Protein AF-A0AAJ1K0P3-F1 (afdb_monomer)

Nearest PDB structures (foldseek):
  4pll-assembly1_A  TM=8.893E-01  e=1.706E-01  Arabidopsis thaliana
  4wvg-assembly1_A  TM=6.636E-01  e=4.502E-02  Escherichia coli K-12
  5j26-assembly1_A  TM=5.797E-01  e=1.674E+00  Homo sapiens
  4rg2-assembly1_B  TM=5.874E-01  e=2.025E+00  Homo sapiens
  6my0-assembly2_B  TM=5.219E-01  e=2.025E+00  Homo sapiens

Radius of gyration: 13.09 Å; Cα contacts (8 Å, |Δi|>4): 130; chains: 1; bounding box: 29×29×33 Å

Secondary structure (DSSP, 8-state):
--HHHHHHHHHHTT--EEEE----STTTTTS-TT--EEE---SSPPP-TT-EEEEEETTEEEEEEEEEEEEETTEEEEEEPS--

Mean predicted aligned error: 3.47 Å

Sequence (84 aa):
MSKASMIAQRLQQGQTIEKYREAGNSMLPILKSNQPVTLEPINTAELKKGDIVFCKVKGNYYTHKISAIKIQKNTMKYQIIKDL

Foldseek 3Di:
DDPLVVVVVCLVVQDKDWQDFAADQLCPPPDHHGGGDIDGRPDPDDDDQQDWDFDDDPRGTDTWGFHDWDQDPNDIDTDTRRHD

Structure (mmCIF, N/CA/C/O backbone):
data_AF-A0AAJ1K0P3-F1
#
_entry.id   AF-A0AAJ1K0P3-F1
#
loop_
_atom_site.group_PDB
_atom_site.id
_atom_site.type_symbol
_atom_site.label_atom_id
_atom_site.label_alt_id
_atom_site.label_comp_id
_atom_site.label_asym_id
_atom_site.label_entity_id
_atom_site.label_seq_id
_atom_site.pdbx_PDB_ins_code
_atom_site.Cartn_x
_atom_site.Cartn_y
_atom_site.Cartn_z
_atom_site.occupancy
_atom_site.B_iso_or_equiv
_atom_site.auth_seq_id
_atom_site.auth_comp_id
_atom_site.auth_asym_id
_atom_site.auth_atom_id
_atom_site.pdbx_PDB_model_num
ATOM 1 N N . MET A 1 1 ? 9.982 17.218 0.439 1.00 64.00 1 MET A N 1
ATOM 2 C CA . MET A 1 1 ? 8.798 16.357 0.202 1.00 64.00 1 MET A CA 1
ATOM 3 C C . MET A 1 1 ? 9.266 15.124 -0.567 1.00 64.00 1 MET A C 1
ATOM 5 O O . MET A 1 1 ? 9.994 15.298 -1.534 1.00 64.00 1 MET A O 1
ATOM 9 N N . SER A 1 2 ? 8.963 13.899 -0.122 1.00 88.12 2 SER A N 1
ATOM 10 C CA . SER A 1 2 ? 9.416 12.676 -0.811 1.00 88.12 2 SER A CA 1
ATOM 11 C C . SER A 1 2 ? 8.515 12.338 -2.006 1.00 88.12 2 SER A C 1
ATOM 13 O O . SER A 1 2 ? 7.343 12.723 -2.037 1.00 88.12 2 SER A O 1
ATOM 15 N N . LYS A 1 3 ? 9.023 11.559 -2.971 1.00 90.62 3 LYS A N 1
ATOM 16 C CA . LYS A 1 3 ? 8.219 11.050 -4.099 1.00 90.62 3 LYS A CA 1
ATOM 17 C C . LYS A 1 3 ? 6.941 10.362 -3.606 1.00 90.62 3 LYS A C 1
ATOM 19 O O . LYS A 1 3 ? 5.862 10.645 -4.109 1.00 90.62 3 LYS A O 1
ATOM 24 N N . ALA A 1 4 ? 7.059 9.517 -2.582 1.00 93.75 4 ALA A N 1
ATOM 25 C CA . ALA A 1 4 ? 5.937 8.776 -2.013 1.00 93.75 4 ALA A CA 1
ATOM 26 C C . ALA A 1 4 ? 4.876 9.704 -1.389 1.00 93.75 4 ALA A C 1
ATOM 28 O O . ALA A 1 4 ? 3.684 9.474 -1.564 1.00 93.75 4 ALA A O 1
ATOM 29 N N . SER A 1 5 ? 5.288 10.804 -0.742 1.00 95.19 5 SER A N 1
ATOM 30 C CA . SER A 1 5 ? 4.329 11.802 -0.246 1.00 95.19 5 SER A CA 1
ATOM 31 C C . SER A 1 5 ? 3.590 12.548 -1.362 1.00 95.19 5 SER A C 1
ATOM 33 O O . SER A 1 5 ? 2.400 12.806 -1.215 1.00 95.19 5 SER A O 1
ATOM 35 N N . MET A 1 6 ? 4.247 12.833 -2.494 1.00 96.06 6 MET A N 1
ATOM 36 C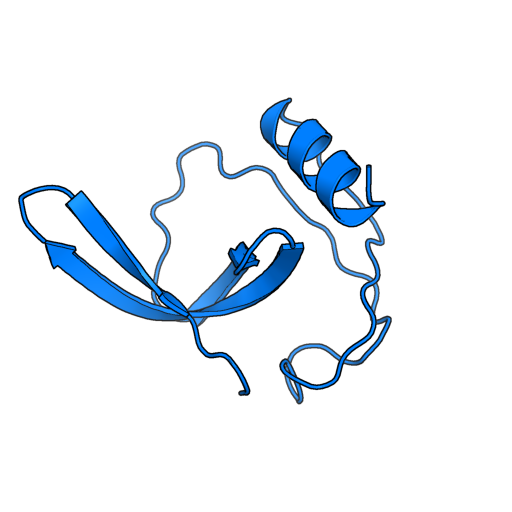 CA . MET A 1 6 ? 3.583 13.444 -3.653 1.00 96.06 6 MET A CA 1
ATOM 37 C C . MET A 1 6 ? 2.570 12.481 -4.289 1.00 96.06 6 MET A C 1
ATOM 39 O O . MET A 1 6 ? 1.484 12.895 -4.681 1.00 96.06 6 MET A O 1
ATOM 43 N N . ILE A 1 7 ? 2.899 11.187 -4.351 1.00 96.69 7 ILE A N 1
ATOM 44 C CA . ILE A 1 7 ? 1.974 10.137 -4.798 1.00 96.69 7 ILE A CA 1
ATOM 45 C C . ILE A 1 7 ? 0.746 10.057 -3.886 1.00 96.69 7 ILE A C 1
ATOM 47 O O . ILE A 1 7 ? -0.374 10.068 -4.389 1.00 96.69 7 ILE A O 1
ATOM 51 N N . ALA A 1 8 ? 0.935 10.058 -2.563 1.00 96.06 8 ALA A N 1
ATOM 52 C CA . ALA A 1 8 ? -0.176 10.065 -1.612 1.00 96.06 8 ALA A CA 1
ATOM 53 C C . ALA A 1 8 ? -1.106 11.274 -1.816 1.00 96.06 8 ALA A C 1
ATOM 55 O O . ALA A 1 8 ? -2.322 11.112 -1.827 1.00 96.06 8 ALA A O 1
ATOM 56 N N . GLN A 1 9 ? -0.542 12.466 -2.041 1.00 96.19 9 GLN A N 1
ATOM 57 C CA . GLN A 1 9 ? -1.328 13.671 -2.310 1.00 96.19 9 GLN A CA 1
ATOM 58 C C . GLN A 1 9 ? -2.158 13.549 -3.596 1.00 96.19 9 GLN A C 1
ATOM 60 O O . GLN A 1 9 ? -3.330 13.913 -3.601 1.00 96.19 9 GLN A O 1
ATOM 65 N N . ARG A 1 10 ? -1.582 13.009 -4.676 1.00 96.88 10 ARG A N 1
ATOM 66 C CA . ARG A 1 10 ? -2.313 12.793 -5.936 1.00 96.88 10 ARG A CA 1
ATOM 67 C C . ARG A 1 10 ? -3.442 11.771 -5.783 1.00 96.88 10 ARG A C 1
ATOM 69 O O . ARG A 1 10 ? -4.542 12.015 -6.267 1.00 96.88 10 ARG A O 1
ATOM 76 N N . LEU A 1 11 ? -3.207 10.683 -5.046 1.00 96.62 11 LEU A N 1
ATOM 77 C CA . LEU A 1 11 ? -4.244 9.690 -4.732 1.00 96.62 11 LEU A CA 1
ATOM 78 C C . LEU A 1 11 ? -5.394 10.312 -3.928 1.00 96.62 11 LEU A C 1
ATOM 80 O O . LEU A 1 11 ? -6.556 10.071 -4.231 1.00 96.62 11 LEU A O 1
ATOM 84 N N . GLN A 1 12 ? -5.087 11.169 -2.951 1.00 94.44 12 GLN A N 1
ATOM 85 C CA . GLN A 1 12 ? -6.100 11.914 -2.189 1.00 94.44 12 GLN A CA 1
ATOM 86 C C . GLN A 1 12 ? -6.904 12.899 -3.050 1.00 94.44 12 GLN A C 1
ATOM 88 O O . GLN A 1 12 ? -8.026 13.242 -2.695 1.00 94.44 12 GLN A O 1
ATOM 93 N N . GLN A 1 13 ? -6.349 13.338 -4.181 1.00 95.94 13 GLN A N 1
ATOM 94 C CA . GLN A 1 13 ? -7.034 14.161 -5.182 1.00 95.94 13 GLN A CA 1
ATOM 95 C C . GLN A 1 13 ? -7.825 13.324 -6.204 1.00 95.94 13 GLN A C 1
ATOM 97 O O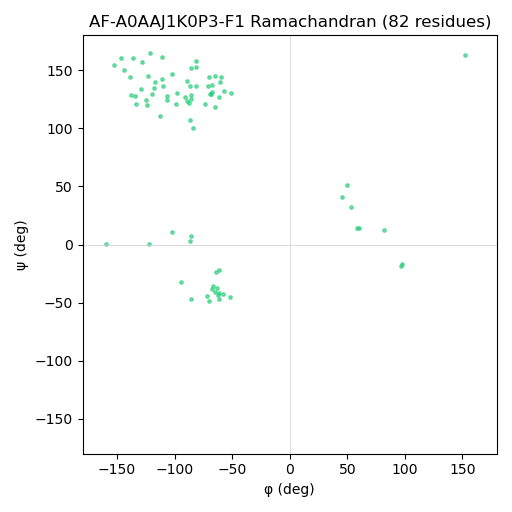 . GLN A 1 13 ? -8.316 13.877 -7.185 1.00 95.94 13 GLN A O 1
ATOM 102 N N . GLY A 1 14 ? -7.933 12.005 -6.012 1.00 95.69 14 GLY A N 1
ATOM 103 C CA . GLY A 1 14 ? -8.664 11.112 -6.912 1.00 95.69 14 GLY A CA 1
AT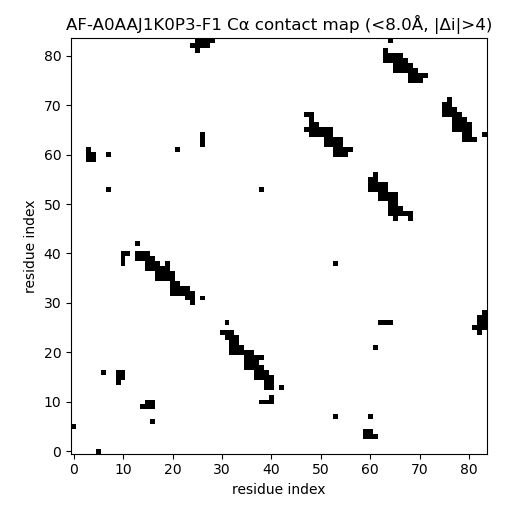OM 104 C C . GLY A 1 14 ? -7.878 10.681 -8.154 1.00 95.69 14 GLY A C 1
ATOM 105 O O . GLY A 1 14 ? -8.465 10.125 -9.077 1.00 95.69 14 GLY A O 1
ATOM 106 N N . GLN A 1 15 ? -6.563 10.917 -8.206 1.00 97.06 15 GLN A N 1
ATOM 107 C CA . GLN A 1 15 ? -5.739 10.522 -9.350 1.00 97.06 15 GLN A CA 1
ATOM 108 C C . GLN A 1 15 ? -5.197 9.103 -9.176 1.00 97.06 15 GLN A C 1
ATOM 110 O O . GLN A 1 15 ? -4.468 8.828 -8.221 1.00 97.06 15 GLN A O 1
ATOM 115 N N . THR A 1 16 ? -5.477 8.229 -10.142 1.00 97.19 16 THR A N 1
ATOM 116 C CA . THR A 1 16 ? -4.818 6.922 -10.268 1.00 97.19 16 THR A CA 1
ATOM 117 C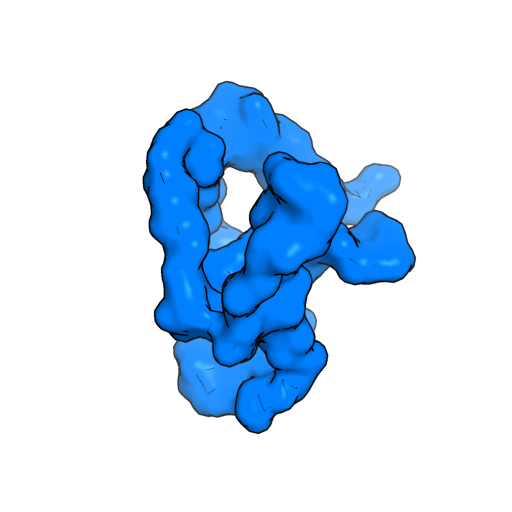 C . THR A 1 16 ? -3.371 7.095 -10.719 1.00 97.19 16 THR A C 1
ATOM 119 O O . THR A 1 16 ? -3.068 7.886 -11.613 1.00 97.19 16 THR A O 1
ATOM 122 N N . ILE A 1 17 ? -2.458 6.347 -10.099 1.00 97.75 17 ILE A N 1
ATOM 123 C CA . ILE A 1 17 ? -1.027 6.385 -10.401 1.00 97.75 17 ILE A CA 1
ATOM 124 C C . ILE A 1 17 ? -0.613 5.060 -11.021 1.00 97.75 17 ILE A C 1
ATOM 126 O O . ILE A 1 17 ? -0.532 4.037 -10.344 1.00 97.75 17 ILE A O 1
ATOM 130 N N . GLU A 1 18 ? -0.284 5.092 -12.304 1.00 97.62 18 GLU A N 1
ATOM 131 C CA . GLU A 1 18 ? 0.209 3.925 -13.026 1.00 97.62 18 GLU A CA 1
ATOM 132 C C . GLU A 1 18 ? 1.723 3.751 -12.877 1.00 97.62 18 GLU A C 1
ATOM 134 O O . GLU A 1 18 ? 2.480 4.719 -12.748 1.00 97.62 18 GLU A O 1
ATOM 139 N N . LYS A 1 19 ? 2.180 2.495 -12.961 1.00 96.12 19 LYS A N 1
ATOM 140 C CA . LYS A 1 19 ? 3.607 2.122 -12.984 1.00 96.12 19 LYS A CA 1
ATOM 141 C C . LYS A 1 19 ? 4.405 2.704 -11.805 1.00 96.12 19 LYS A C 1
ATOM 143 O O . LYS A 1 19 ? 5.602 2.984 -11.941 1.00 96.12 19 LYS A O 1
ATOM 148 N N . TYR A 1 20 ? 3.769 2.870 -10.644 1.00 96.50 20 TYR A N 1
ATOM 149 C CA . TYR A 1 20 ? 4.462 3.205 -9.406 1.00 96.50 20 TYR A CA 1
ATOM 150 C C . TYR A 1 20 ? 5.464 2.098 -9.070 1.00 96.50 20 TYR A C 1
ATOM 152 O O . TYR A 1 20 ? 5.192 0.918 -9.267 1.00 96.50 20 TYR A O 1
ATOM 160 N N . ARG A 1 21 ? 6.647 2.489 -8.596 1.00 95.50 21 ARG A N 1
ATOM 161 C CA . ARG A 1 21 ? 7.724 1.575 -8.211 1.00 95.50 21 ARG A CA 1
ATOM 162 C C . ARG A 1 21 ? 8.291 2.027 -6.881 1.00 95.50 21 ARG A C 1
ATOM 164 O O . ARG A 1 21 ? 8.685 3.191 -6.749 1.00 95.50 21 ARG A O 1
ATOM 171 N N . GLU A 1 22 ? 8.362 1.093 -5.947 1.00 93.06 22 GLU A N 1
ATOM 172 C CA . GLU A 1 22 ? 9.063 1.233 -4.678 1.00 93.06 22 GLU A CA 1
ATOM 173 C C . GLU A 1 22 ? 10.109 0.124 -4.537 1.00 93.06 22 GLU A C 1
ATOM 175 O O . GLU A 1 22 ? 9.926 -0.993 -5.025 1.00 93.06 22 GLU A O 1
ATOM 180 N N . ALA A 1 23 ? 11.236 0.454 -3.911 1.00 93.62 23 ALA A N 1
ATOM 181 C CA . ALA A 1 23 ? 12.281 -0.511 -3.607 1.00 93.62 23 ALA A CA 1
ATOM 182 C C . ALA A 1 23 ? 12.017 -1.134 -2.233 1.00 93.62 23 ALA A C 1
ATOM 184 O O . ALA A 1 23 ? 11.641 -0.431 -1.294 1.00 93.62 23 ALA A O 1
ATOM 185 N N . GLY A 1 24 ? 12.258 -2.435 -2.106 1.00 92.00 24 GLY A N 1
ATOM 186 C CA . GLY A 1 24 ? 12.065 -3.158 -0.853 1.00 92.00 24 GLY A CA 1
ATOM 187 C C . GLY A 1 24 ? 11.744 -4.629 -1.078 1.00 92.00 24 GLY A C 1
ATOM 188 O O . GLY A 1 24 ? 11.373 -5.034 -2.176 1.00 92.00 24 GLY A O 1
ATOM 189 N N . ASN A 1 25 ? 11.898 -5.419 -0.017 1.00 94.81 25 ASN A N 1
ATOM 190 C CA . ASN A 1 25 ? 11.668 -6.867 -0.031 1.00 94.81 25 ASN A CA 1
ATOM 191 C C . ASN A 1 25 ? 10.616 -7.314 0.998 1.00 94.81 25 ASN A C 1
ATOM 193 O O . ASN A 1 25 ? 10.309 -8.499 1.070 1.00 94.81 25 ASN A O 1
ATOM 197 N N . SER A 1 26 ? 10.043 -6.382 1.765 1.00 91.44 26 SER A N 1
ATOM 198 C CA . SER A 1 26 ? 9.035 -6.655 2.802 1.00 91.44 26 SER A CA 1
ATOM 199 C C . SER A 1 26 ? 7.748 -7.278 2.258 1.00 91.44 26 SER A C 1
ATOM 201 O O . SER A 1 26 ? 7.006 -7.922 2.991 1.00 91.44 26 SER A O 1
ATOM 203 N N . MET A 1 27 ? 7.480 -7.088 0.965 1.00 95.12 27 MET A N 1
ATOM 204 C CA . MET A 1 27 ? 6.294 -7.599 0.284 1.00 95.12 27 MET A CA 1
ATOM 205 C C . MET A 1 27 ? 6.570 -8.853 -0.560 1.00 95.12 27 MET A C 1
ATOM 207 O O . MET A 1 27 ? 5.700 -9.267 -1.326 1.00 95.12 27 MET A O 1
ATOM 211 N N . LEU A 1 28 ? 7.738 -9.493 -0.442 1.00 94.75 28 LEU A N 1
ATOM 212 C CA . LEU A 1 28 ? 7.991 -10.771 -1.117 1.00 94.75 28 LEU A CA 1
ATOM 213 C C . LEU A 1 28 ? 7.170 -11.910 -0.482 1.00 94.75 28 LEU A C 1
ATOM 215 O O . LEU A 1 28 ? 6.988 -11.915 0.727 1.00 94.75 28 LEU A O 1
ATOM 219 N N . PRO A 1 29 ? 6.680 -12.891 -1.263 1.00 94.38 29 PRO A N 1
ATOM 220 C CA . PRO A 1 29 ? 6.834 -13.036 -2.713 1.00 94.38 29 PRO A CA 1
ATOM 221 C C . PRO A 1 29 ? 5.777 -12.277 -3.540 1.00 94.38 29 PRO A C 1
ATOM 223 O O . PRO A 1 29 ? 5.780 -12.393 -4.763 1.00 94.38 29 PRO A O 1
ATOM 226 N N . ILE A 1 30 ? 4.867 -11.528 -2.906 1.00 94.62 30 ILE A N 1
ATOM 227 C CA . ILE A 1 30 ? 3.699 -10.915 -3.562 1.00 94.62 30 ILE A CA 1
ATOM 228 C C . ILE A 1 30 ? 4.092 -9.761 -4.496 1.00 94.62 30 ILE A C 1
ATOM 230 O O . ILE A 1 30 ? 3.648 -9.717 -5.641 1.00 94.62 30 ILE A O 1
ATOM 234 N N . LEU A 1 31 ? 4.929 -8.835 -4.024 1.00 93.75 31 LEU A N 1
ATOM 235 C CA . LEU A 1 31 ? 5.483 -7.735 -4.812 1.00 93.75 31 LEU A CA 1
ATOM 236 C C . LEU A 1 31 ? 7.004 -7.764 -4.727 1.00 93.75 31 LEU A C 1
ATOM 238 O O . LEU A 1 31 ? 7.584 -7.733 -3.640 1.00 93.75 31 LEU A O 1
ATOM 242 N N . LYS A 1 32 ? 7.655 -7.810 -5.890 1.00 96.38 32 LYS A N 1
ATOM 243 C CA . LYS A 1 32 ? 9.113 -7.724 -5.991 1.00 96.38 32 LYS A CA 1
ATOM 244 C C . LYS A 1 32 ? 9.571 -6.268 -5.919 1.00 96.38 32 LYS A C 1
ATOM 246 O O . LYS A 1 32 ? 8.857 -5.359 -6.340 1.00 96.38 32 LYS A O 1
ATOM 251 N N . SER A 1 33 ? 10.799 -6.054 -5.452 1.00 96.69 33 SER A N 1
ATOM 252 C CA . SER A 1 33 ? 11.440 -4.735 -5.471 1.00 96.69 33 SER A CA 1
ATOM 253 C C . SER A 1 33 ? 11.378 -4.109 -6.872 1.00 96.69 33 SER A C 1
ATOM 255 O O . SER A 1 33 ? 11.720 -4.758 -7.861 1.00 96.69 33 SER A O 1
ATOM 257 N N . ASN A 1 34 ? 10.938 -2.849 -6.963 1.00 96.19 34 ASN A N 1
ATOM 258 C CA . ASN A 1 34 ? 10.731 -2.090 -8.204 1.00 96.19 34 ASN A CA 1
ATOM 259 C C . ASN A 1 34 ? 9.744 -2.703 -9.215 1.00 96.19 34 ASN A C 1
ATOM 261 O O . ASN A 1 34 ? 9.677 -2.245 -10.364 1.00 96.19 34 ASN A O 1
ATOM 265 N N . GLN A 1 35 ? 8.944 -3.691 -8.811 1.00 97.56 35 GLN A N 1
ATOM 266 C CA . GLN A 1 35 ? 7.838 -4.172 -9.627 1.00 97.56 35 GLN A CA 1
ATOM 267 C C . GLN A 1 35 ? 6.842 -3.021 -9.853 1.00 97.56 35 GLN A C 1
ATOM 269 O O . GLN A 1 35 ? 6.434 -2.376 -8.886 1.00 97.56 35 GLN A O 1
ATOM 274 N N . PRO A 1 36 ? 6.470 -2.712 -11.110 1.00 97.38 36 PRO A N 1
ATOM 275 C CA . PRO A 1 36 ? 5.492 -1.672 -11.384 1.00 97.38 36 PRO A CA 1
ATOM 276 C C . PRO A 1 36 ? 4.111 -2.100 -10.882 1.00 97.38 36 PRO A C 1
ATOM 278 O O . PRO A 1 36 ? 3.651 -3.199 -11.190 1.00 97.38 36 PRO A O 1
ATOM 281 N N . VAL A 1 37 ? 3.446 -1.210 -10.150 1.00 96.69 37 VAL A N 1
ATOM 282 C CA . VAL A 1 37 ? 2.071 -1.383 -9.669 1.00 96.69 37 VAL A CA 1
ATOM 283 C C . VAL A 1 37 ? 1.216 -0.173 -10.034 1.00 96.69 37 VAL A C 1
ATOM 285 O O . VAL A 1 37 ? 1.736 0.927 -10.245 1.00 96.69 37 VAL A O 1
ATOM 288 N N . THR A 1 38 ? -0.095 -0.376 -10.099 1.00 97.44 38 THR A N 1
ATOM 289 C CA . THR A 1 38 ? -1.073 0.711 -10.184 1.00 97.44 38 THR A CA 1
ATOM 290 C C . THR A 1 38 ? -1.612 0.982 -8.786 1.00 97.44 38 THR A C 1
ATOM 292 O O . THR A 1 38 ? -1.979 0.050 -8.073 1.00 97.44 38 THR A O 1
ATOM 2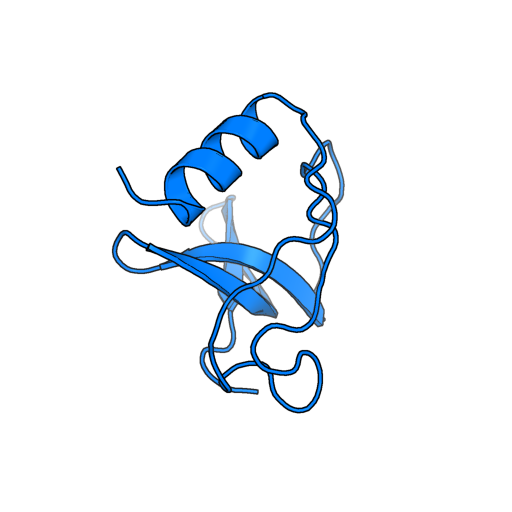95 N N . LEU A 1 39 ? -1.622 2.250 -8.382 1.00 97.00 39 LEU A N 1
ATOM 296 C CA . LEU A 1 39 ? -2.245 2.699 -7.143 1.00 97.00 39 LEU A CA 1
ATOM 297 C C . LEU A 1 39 ? -3.529 3.443 -7.486 1.00 97.00 39 LEU A C 1
ATOM 299 O O . LEU A 1 39 ? -3.493 4.420 -8.235 1.00 97.00 39 LEU A O 1
ATOM 303 N N . GLU A 1 40 ? -4.636 2.997 -6.909 1.00 96.06 40 GLU A N 1
ATOM 304 C CA . GLU A 1 40 ? -5.953 3.598 -7.098 1.00 96.06 40 GLU A CA 1
ATOM 305 C C . GLU A 1 40 ? -6.425 4.269 -5.798 1.00 96.06 40 GLU A C 1
ATOM 307 O O . GLU A 1 40 ? -6.151 3.758 -4.705 1.00 96.06 40 GLU A O 1
ATOM 312 N N . PRO A 1 41 ? -7.110 5.424 -5.881 1.00 95.44 41 PRO A N 1
ATOM 313 C CA . PRO A 1 41 ? -7.744 6.043 -4.725 1.00 95.44 41 PRO A CA 1
ATOM 314 C C . PRO A 1 41 ? -8.800 5.130 -4.084 1.00 95.44 41 PRO A C 1
ATOM 316 O O . PRO A 1 41 ? -9.542 4.422 -4.766 1.00 95.44 41 PRO A O 1
ATOM 319 N N . ILE A 1 42 ? -8.906 5.177 -2.754 1.00 90.50 42 ILE A N 1
ATOM 320 C CA . ILE A 1 42 ? -9.959 4.465 -2.022 1.00 90.50 42 ILE A CA 1
ATOM 321 C C . ILE A 1 42 ? -11.208 5.348 -2.033 1.00 90.50 42 ILE A C 1
ATOM 323 O O . ILE A 1 42 ? -11.295 6.304 -1.267 1.00 90.50 42 ILE A O 1
ATOM 327 N N . ASN A 1 43 ? -12.156 5.038 -2.917 1.00 75.12 43 ASN A N 1
ATOM 328 C CA . ASN A 1 43 ? -13.329 5.891 -3.135 1.00 75.12 43 ASN A CA 1
ATOM 329 C C . ASN A 1 43 ? -14.463 5.590 -2.143 1.00 75.12 43 ASN A C 1
ATOM 331 O O . ASN A 1 43 ? -15.001 6.510 -1.537 1.00 75.12 43 ASN A O 1
ATOM 335 N N . THR A 1 44 ? -14.800 4.312 -1.944 1.00 67.06 44 THR A N 1
ATOM 336 C CA . THR A 1 44 ? -15.862 3.849 -1.018 1.00 67.06 44 THR A CA 1
ATOM 337 C C . THR A 1 44 ? -15.723 2.376 -0.612 1.00 67.06 44 THR A C 1
ATOM 339 O O . THR A 1 44 ? -16.561 1.860 0.124 1.00 67.06 44 THR A O 1
ATOM 342 N N . ALA A 1 45 ? -14.696 1.674 -1.099 1.00 72.31 45 ALA A N 1
ATOM 343 C CA . ALA A 1 45 ? -14.553 0.245 -0.861 1.00 72.31 45 ALA A CA 1
ATOM 344 C C . ALA A 1 45 ? -14.233 -0.037 0.613 1.00 72.31 45 ALA A C 1
ATOM 346 O O . ALA A 1 45 ? -13.295 0.535 1.178 1.00 72.31 45 ALA A O 1
ATOM 347 N N . GLU A 1 46 ? -14.988 -0.954 1.219 1.00 85.12 46 GLU A N 1
ATOM 348 C CA . GLU A 1 46 ? -14.600 -1.539 2.496 1.00 85.12 46 GLU A CA 1
ATOM 349 C C . GLU A 1 46 ? -13.320 -2.351 2.298 1.00 85.12 46 GLU A C 1
ATOM 351 O O . GLU A 1 46 ? -13.283 -3.321 1.538 1.00 85.12 46 GLU A O 1
ATOM 356 N N . LEU A 1 47 ? -12.259 -1.936 2.986 1.00 92.44 47 LEU A N 1
AT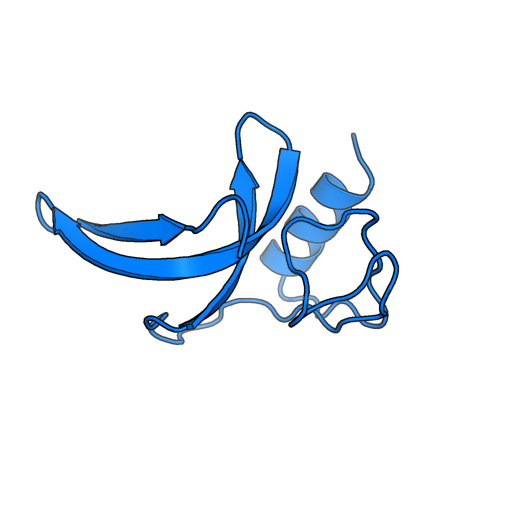OM 357 C CA . LEU A 1 47 ? -11.006 -2.675 3.009 1.00 92.44 47 LEU A CA 1
ATOM 358 C C . LEU A 1 47 ? -11.209 -3.997 3.749 1.00 92.44 47 LEU A C 1
ATOM 360 O O . LEU A 1 47 ? -11.802 -4.031 4.829 1.00 92.44 47 LEU A O 1
ATOM 364 N N . LYS A 1 48 ? -10.646 -5.076 3.213 1.00 94.44 48 LYS A N 1
ATOM 365 C CA . LYS A 1 48 ? -10.714 -6.421 3.790 1.00 94.44 48 LYS A CA 1
ATOM 366 C C . LYS A 1 48 ? -9.326 -6.986 4.083 1.00 94.44 48 LYS A C 1
ATOM 368 O O . LYS A 1 48 ? -8.291 -6.508 3.619 1.00 94.44 48 LYS A O 1
ATOM 373 N N . LYS A 1 49 ? -9.298 -8.047 4.894 1.00 95.69 49 LYS A N 1
ATOM 374 C CA . LYS A 1 49 ? -8.077 -8.824 5.130 1.00 95.69 49 LYS A CA 1
ATOM 375 C C . LYS A 1 49 ? -7.539 -9.336 3.789 1.00 95.69 49 LYS A C 1
ATOM 377 O O . LYS A 1 49 ? -8.285 -9.921 3.011 1.00 95.69 49 LYS A O 1
ATOM 382 N N . GLY A 1 50 ? -6.239 -9.162 3.566 1.00 95.06 50 GLY A N 1
ATOM 383 C CA . GLY A 1 50 ? -5.556 -9.552 2.334 1.00 95.06 50 GLY A CA 1
ATOM 384 C C . GLY A 1 50 ? -5.358 -8.419 1.328 1.00 95.06 50 GLY A C 1
ATOM 385 O O . GLY A 1 50 ? -4.481 -8.560 0.479 1.00 95.06 50 GLY A O 1
ATOM 386 N N . ASP A 1 51 ? -6.074 -7.298 1.452 1.00 95.25 51 ASP A N 1
ATOM 387 C CA . ASP A 1 51 ? -5.853 -6.147 0.574 1.00 95.25 51 ASP A CA 1
ATOM 388 C C . ASP A 1 51 ? -4.456 -5.551 0.792 1.00 95.25 51 ASP A C 1
ATOM 390 O O . ASP A 1 51 ? -3.932 -5.526 1.914 1.00 95.25 51 ASP A O 1
ATOM 394 N N . ILE A 1 52 ? -3.858 -5.056 -0.293 1.00 95.50 52 ILE A N 1
ATOM 395 C CA . ILE A 1 52 ? -2.593 -4.320 -0.272 1.00 95.50 52 ILE A CA 1
ATOM 396 C C . ILE A 1 52 ? -2.919 -2.835 -0.322 1.00 95.50 52 ILE A C 1
ATOM 398 O O . ILE A 1 52 ? -3.535 -2.357 -1.270 1.00 95.50 52 ILE A O 1
ATOM 402 N N . VAL A 1 53 ? -2.483 -2.103 0.697 1.00 95.38 53 VAL A N 1
ATOM 403 C CA . VAL A 1 53 ? -2.752 -0.674 0.842 1.00 95.38 53 VAL A CA 1
ATOM 404 C C . VAL A 1 53 ? -1.464 0.126 0.799 1.00 95.38 53 VAL A C 1
ATOM 406 O O . VAL A 1 53 ? -0.462 -0.253 1.405 1.00 95.38 53 VAL A O 1
ATOM 409 N N . PHE A 1 54 ? -1.506 1.270 0.122 1.00 96.00 54 PHE A N 1
ATOM 410 C CA . PHE A 1 54 ? -0.460 2.282 0.200 1.00 96.00 54 PHE A CA 1
ATOM 411 C C . PHE A 1 54 ? -0.753 3.206 1.385 1.00 96.00 54 PHE A C 1
ATOM 413 O O . PHE A 1 54 ? -1.699 3.992 1.355 1.00 96.00 54 PHE A O 1
ATOM 420 N N . CYS A 1 55 ? 0.016 3.081 2.465 1.00 94.88 55 CYS A N 1
ATOM 421 C CA . CYS A 1 55 ? -0.307 3.707 3.747 1.00 94.88 55 CYS A CA 1
ATOM 422 C C . CYS A 1 55 ? 0.908 4.358 4.413 1.00 94.88 55 CYS A C 1
ATOM 424 O O . CYS A 1 55 ? 2.057 4.057 4.093 1.00 94.88 55 CYS A O 1
ATOM 426 N N . LYS A 1 56 ? 0.645 5.282 5.347 1.00 94.88 56 LYS A N 1
ATOM 427 C CA . LYS A 1 56 ? 1.688 6.023 6.062 1.00 94.88 56 LYS A CA 1
ATOM 428 C C . LYS A 1 56 ? 2.156 5.256 7.300 1.00 94.88 56 LYS A C 1
ATOM 430 O O . LYS A 1 56 ? 1.379 5.040 8.226 1.00 94.88 56 LYS A O 1
ATOM 435 N N . VAL A 1 57 ? 3.447 4.948 7.369 1.00 92.88 57 VAL A N 1
ATOM 436 C CA . VAL A 1 57 ? 4.118 4.309 8.506 1.00 92.88 57 VAL A CA 1
ATOM 437 C C . VAL A 1 57 ? 5.285 5.188 8.953 1.00 92.88 57 VAL A C 1
ATOM 439 O O . VAL A 1 57 ? 6.194 5.477 8.179 1.00 92.88 57 VAL A O 1
ATOM 442 N N . LYS A 1 58 ? 5.255 5.648 10.212 1.00 92.00 58 LYS A N 1
ATOM 443 C CA . LYS A 1 58 ? 6.310 6.487 10.825 1.00 92.00 58 LYS A CA 1
ATOM 444 C C . LYS A 1 58 ? 6.793 7.650 9.931 1.00 92.00 58 LYS A C 1
ATOM 446 O O . LYS A 1 58 ? 7.983 7.929 9.853 1.00 92.00 58 LYS A O 1
ATOM 451 N N . GLY A 1 59 ? 5.870 8.323 9.240 1.00 92.38 59 GLY A N 1
ATOM 452 C CA . GLY A 1 59 ? 6.177 9.496 8.408 1.00 92.38 59 GLY A CA 1
ATOM 453 C C . GLY A 1 59 ? 6.363 9.222 6.912 1.00 92.38 59 GLY A C 1
ATOM 454 O O . GLY A 1 59 ? 6.203 10.153 6.126 1.00 92.38 59 GLY A O 1
ATOM 455 N N . ASN A 1 60 ? 6.605 7.974 6.510 1.00 93.38 60 ASN A N 1
ATOM 456 C CA . ASN A 1 60 ? 6.813 7.574 5.115 1.00 93.38 60 ASN A CA 1
ATOM 457 C C . ASN A 1 60 ? 5.643 6.734 4.595 1.00 93.38 60 ASN A C 1
ATOM 459 O O . ASN A 1 60 ? 4.866 6.221 5.394 1.00 93.38 60 ASN A O 1
ATOM 463 N N . TYR A 1 61 ? 5.501 6.614 3.276 1.00 95.38 61 TYR A N 1
ATOM 464 C CA 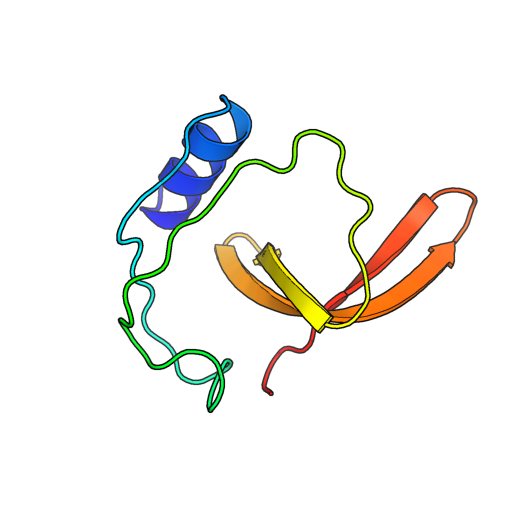. TYR A 1 61 ? 4.448 5.810 2.654 1.00 95.38 61 TYR A CA 1
ATOM 465 C C . TYR A 1 61 ? 5.03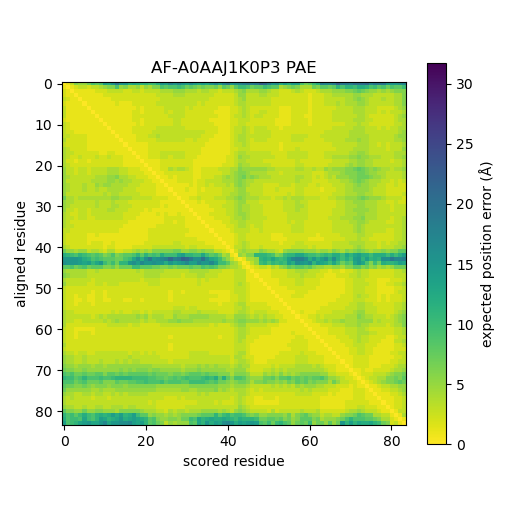3 4.569 1.990 1.00 95.38 61 TYR A C 1
ATOM 467 O O . TYR A 1 61 ? 6.055 4.681 1.312 1.00 95.38 61 TYR A O 1
ATOM 475 N N . TYR A 1 62 ? 4.364 3.434 2.182 1.00 94.06 62 TYR A N 1
ATOM 476 C CA . TYR A 1 62 ? 4.757 2.118 1.677 1.00 94.06 62 TYR A CA 1
ATOM 477 C C . TYR A 1 62 ? 3.522 1.285 1.349 1.00 94.06 62 TYR A C 1
ATOM 479 O O . TYR A 1 62 ? 2.438 1.547 1.891 1.00 94.06 62 TYR A O 1
ATOM 487 N N . THR A 1 63 ? 3.685 0.250 0.526 1.00 95.50 63 THR A N 1
ATOM 488 C CA . THR A 1 63 ? 2.662 -0.790 0.407 1.00 95.50 63 THR A CA 1
ATOM 489 C C . THR A 1 63 ? 2.765 -1.814 1.537 1.00 95.50 63 THR A C 1
ATOM 491 O O . THR A 1 63 ? 3.850 -2.256 1.910 1.00 95.50 63 THR A O 1
ATOM 494 N N . HIS A 1 64 ? 1.618 -2.194 2.101 1.00 96.12 64 HIS A N 1
ATOM 495 C CA . HIS A 1 64 ? 1.516 -3.259 3.095 1.00 96.12 64 HIS A CA 1
ATOM 496 C C . HIS A 1 64 ? 0.228 -4.061 2.924 1.00 96.12 64 HIS A C 1
ATOM 498 O O . HIS A 1 64 ? -0.803 -3.521 2.527 1.00 96.12 64 HIS A O 1
ATOM 504 N N . LYS A 1 65 ? 0.268 -5.346 3.289 1.00 96.50 65 LYS A N 1
ATOM 505 C CA . LYS A 1 65 ? -0.916 -6.214 3.314 1.00 96.50 65 LYS A CA 1
ATOM 506 C C . LYS A 1 65 ? -1.662 -6.099 4.642 1.00 96.50 65 LYS A C 1
ATOM 508 O O . LYS A 1 65 ? -1.043 -6.163 5.708 1.00 96.50 65 LYS A O 1
ATOM 513 N N . ILE A 1 66 ? -2.988 -6.013 4.591 1.00 96.62 66 ILE A N 1
ATOM 514 C CA . ILE A 1 66 ? -3.851 -6.064 5.777 1.00 96.62 66 ILE A CA 1
ATOM 515 C C . ILE A 1 66 ? -3.915 -7.506 6.305 1.00 96.62 66 ILE A C 1
ATOM 517 O O . ILE A 1 66 ? -4.361 -8.413 5.601 1.00 96.62 66 ILE A O 1
ATOM 521 N N . SER A 1 67 ? -3.509 -7.734 7.556 1.00 96.25 67 SER A N 1
ATOM 522 C CA . SER A 1 67 ? -3.598 -9.045 8.225 1.00 96.25 67 SER A CA 1
ATOM 523 C C . SER A 1 67 ? -4.851 -9.230 9.061 1.00 96.25 67 SER A C 1
ATOM 525 O O . SER A 1 67 ? -5.337 -10.355 9.191 1.00 96.25 67 SER A O 1
ATOM 527 N N . ALA A 1 68 ? -5.356 -8.153 9.650 1.00 96.31 68 ALA A N 1
ATOM 528 C CA . ALA A 1 68 ? -6.514 -8.195 10.524 1.00 96.31 68 ALA A CA 1
ATOM 529 C C . ALA A 1 68 ? -7.258 -6.864 10.506 1.00 96.31 68 ALA A C 1
ATOM 531 O O . ALA A 1 68 ? -6.679 -5.802 10.264 1.00 96.31 68 ALA A O 1
ATOM 532 N N . ILE A 1 69 ? -8.549 -6.943 10.803 1.00 96.12 69 ILE A N 1
ATOM 533 C CA . ILE A 1 69 ? -9.450 -5.803 10.914 1.00 96.12 69 ILE A CA 1
ATOM 534 C C . ILE A 1 69 ? -10.175 -5.947 12.240 1.00 96.12 69 ILE A C 1
ATOM 536 O O . ILE A 1 69 ? -10.635 -7.036 12.582 1.00 96.12 69 ILE A O 1
ATOM 540 N N . LYS A 1 70 ? -10.249 -4.860 13.004 1.00 95.31 70 LYS A N 1
ATOM 541 C CA . LYS A 1 70 ? -11.001 -4.816 14.257 1.00 95.31 70 LYS A CA 1
ATOM 542 C C . LYS A 1 70 ? -11.744 -3.498 14.388 1.00 95.31 70 LYS A C 1
ATOM 544 O O . LYS A 1 70 ? -11.211 -2.446 14.038 1.00 95.31 70 LYS A O 1
ATOM 549 N N . ILE A 1 71 ? -12.934 -3.547 14.969 1.00 94.31 71 ILE A N 1
ATOM 550 C CA . ILE A 1 71 ? -13.637 -2.348 15.421 1.00 94.31 71 ILE A CA 1
ATOM 551 C C . ILE A 1 71 ? -13.132 -2.031 16.828 1.00 94.31 71 ILE A C 1
ATOM 553 O O . ILE A 1 71 ? -13.157 -2.879 17.716 1.00 94.31 71 ILE A O 1
ATOM 557 N N . GLN A 1 72 ? -12.653 -0.811 17.045 1.00 93.62 72 GLN A N 1
ATOM 558 C CA . GLN A 1 72 ? -12.232 -0.335 18.357 1.00 93.62 72 GLN A CA 1
ATOM 559 C C . GLN A 1 72 ? -12.809 1.056 18.596 1.00 93.62 72 GLN A C 1
ATOM 561 O O . GLN A 1 72 ? -12.522 1.975 17.834 1.00 93.62 72 GLN A O 1
ATOM 566 N N . LYS A 1 73 ? -13.603 1.216 19.665 1.00 92.75 73 LYS A N 1
ATOM 567 C CA . LYS A 1 73 ? -14.286 2.482 20.000 1.00 92.75 73 LYS A CA 1
ATOM 568 C C . LYS A 1 73 ? -15.042 3.065 18.793 1.00 92.75 73 LYS A C 1
ATOM 570 O O . LYS A 1 73 ? -14.815 4.207 18.409 1.00 92.75 73 LYS A O 1
ATOM 575 N N . ASN A 1 74 ? -15.872 2.242 18.146 1.00 90.88 74 ASN A N 1
ATOM 576 C CA . ASN A 1 74 ? -16.626 2.613 16.941 1.00 90.88 74 ASN A CA 1
ATOM 577 C C . ASN A 1 74 ? -15.777 3.035 15.721 1.00 90.88 74 ASN A C 1
ATOM 579 O O . ASN A 1 74 ? -16.303 3.597 14.769 1.00 90.88 74 ASN A O 1
ATOM 583 N N . THR A 1 75 ? -14.467 2.766 15.729 1.00 90.56 75 THR A N 1
ATOM 584 C CA . THR A 1 75 ? -13.555 3.076 14.620 1.00 90.56 75 THR A CA 1
ATOM 585 C C . THR A 1 75 ? -12.948 1.793 14.059 1.00 90.56 75 THR A C 1
ATOM 587 O O . THR A 1 75 ? -12.463 0.952 14.820 1.00 90.56 75 THR A O 1
ATOM 590 N N . MET A 1 76 ? -12.907 1.658 12.733 1.00 91.56 76 MET A N 1
ATOM 591 C CA . MET A 1 76 ? -12.187 0.569 12.069 1.00 91.56 76 MET A CA 1
ATOM 592 C C . MET A 1 76 ? -10.674 0.734 12.249 1.00 91.56 76 MET A C 1
ATOM 594 O O . MET A 1 76 ? -10.101 1.796 11.995 1.00 91.56 76 MET A O 1
ATOM 598 N N . LYS A 1 77 ? -10.004 -0.325 12.696 1.00 94.62 77 LYS A N 1
ATOM 599 C CA . LYS A 1 77 ? -8.549 -0.409 12.820 1.00 94.62 77 LYS A CA 1
ATOM 600 C C . LYS A 1 77 ? -8.044 -1.550 11.949 1.00 94.62 77 LYS A C 1
ATOM 602 O O . LYS A 1 77 ? -8.500 -2.683 12.080 1.00 94.62 77 LYS A O 1
ATOM 607 N N . TYR A 1 78 ? -7.049 -1.241 11.130 1.00 94.56 78 TYR A N 1
ATOM 608 C CA . TYR A 1 78 ? -6.395 -2.186 10.234 1.00 94.56 78 TYR A CA 1
ATOM 609 C C . TYR A 1 78 ? -5.015 -2.527 10.782 1.00 94.56 78 TYR A C 1
ATOM 611 O O . TYR A 1 78 ? -4.222 -1.635 11.094 1.00 94.56 78 TYR A O 1
ATOM 619 N N . GLN A 1 79 ? -4.734 -3.816 10.921 1.00 95.81 79 GLN A N 1
ATOM 620 C CA . GLN A 1 79 ? -3.394 -4.304 11.196 1.00 95.81 79 GLN A CA 1
ATOM 621 C C . GLN A 1 79 ? -2.705 -4.588 9.867 1.00 95.81 79 GLN A C 1
ATOM 623 O O . GLN A 1 79 ? -3.240 -5.314 9.031 1.00 95.81 79 GLN A O 1
ATOM 628 N N . ILE A 1 80 ? -1.519 -4.016 9.689 1.00 95.69 80 ILE A N 1
ATOM 629 C CA . ILE A 1 80 ? -0.668 -4.259 8.528 1.00 95.69 80 ILE A CA 1
ATOM 630 C C . ILE A 1 80 ? 0.464 -5.213 8.895 1.00 95.69 80 ILE A C 1
ATOM 632 O O . ILE A 1 80 ? 0.966 -5.198 10.022 1.00 95.69 80 ILE A O 1
ATOM 636 N N . ILE A 1 81 ? 0.869 -6.038 7.936 1.00 92.38 81 ILE A N 1
ATOM 637 C CA . ILE A 1 81 ? 2.055 -6.880 8.063 1.00 92.38 81 ILE A CA 1
ATOM 638 C C . ILE A 1 81 ? 3.272 -6.069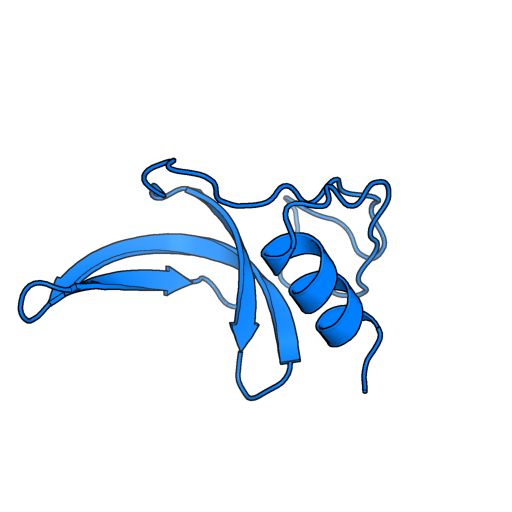 7.630 1.00 92.38 81 ILE A C 1
ATOM 640 O O . ILE A 1 81 ? 3.273 -5.481 6.548 1.00 92.38 81 ILE A O 1
ATOM 644 N N . LYS A 1 82 ? 4.303 -6.038 8.478 1.00 79.94 82 LYS A N 1
ATOM 645 C CA . LYS A 1 82 ? 5.557 -5.356 8.160 1.00 79.94 82 LYS A CA 1
ATOM 646 C C . LYS A 1 82 ? 6.356 -6.114 7.099 1.00 79.94 82 LYS A C 1
ATOM 648 O O . LYS A 1 82 ? 6.808 -5.463 6.170 1.00 79.94 82 LYS A O 1
ATOM 653 N N . ASP A 1 83 ? 6.454 -7.436 7.236 1.00 82.31 83 ASP A N 1
ATOM 654 C CA . ASP A 1 83 ? 7.176 -8.358 6.354 1.00 82.31 83 ASP A CA 1
ATOM 655 C C . ASP A 1 83 ? 6.309 -9.612 6.133 1.00 82.31 83 ASP A C 1
ATOM 657 O O . ASP A 1 83 ? 5.775 -10.150 7.107 1.00 82.31 83 ASP A O 1
ATOM 661 N N . LEU A 1 84 ? 6.090 -10.007 4.876 1.00 74.25 84 LEU A N 1
ATOM 662 C CA . LEU A 1 84 ? 5.152 -11.071 4.484 1.00 74.25 84 LEU A CA 1
ATOM 663 C C . LEU A 1 84 ? 5.599 -12.503 4.786 1.00 74.25 84 LEU A C 1
ATOM 665 O O . LEU A 1 84 ? 6.817 -12.776 4.797 1.00 74.25 84 LEU A O 1
#

pLDDT: mean 92.98, std 6.48, range [64.0, 97.75]

Solvent-accessible surface area (backbone atoms only — not comparable to full-atom values): 5225 Å² total; per-residue (Å²): 136,54,73,53,57,54,50,52,54,39,26,76,72,67,39,68,41,73,66,42,62,56,81,54,65,44,47,38,91,83,44,57,56,53,48,67,40,74,49,71,48,87,84,80,74,83,85,54,72,65,44,74,43,82,43,79,55,99,90,43,61,46,79,32,38,28,71,42,74,46,79,54,93,94,36,87,44,76,40,67,45,79,60,101